Protein AF-Q5AY36-F1 (afdb_monomer_lite)

pLDDT: mean 80.93, std 13.75, range [39.28, 94.5]

Organism: Emericella nidulans (strain FGSC A4 / ATCC 38163 / CBS 112.46 / NRRL 194 / M139) (NCBI:txid227321)

Foldseek 3Di:
DDDPAAADEAAFFDFAAPPPPDPRRPPPGHPGVVSNVVCCVPVVVNHHDYPPPVDPDDDDPVSVVVSVVVVVVVVVVVVVVVVVPPPLAAQDADPVRAGPQVVLVVVCVVVVHDQPDPQCVVVVNSVQASHPVCCVRGPSCVSHDDDDDPPDDDDDDDD

Sequence (159 aa):
MAKNHGYLIPHVGEIYCRAPACTNSFQTQFLNTNNLKKHIRKAHVDKFDLLEKEGGGRPTAKEEDDVIVFYKAVLEAYDARQEDGVGKPEIPCRRDGKINQSAVKKYVREQGYSVPCDACKEADKAKDCCREANLDVCDHFELFEPYEDEEEAESNEVF

Structure (mmCIF, N/CA/C/O backbone):
data_AF-Q5AY36-F1
#
_entry.id   AF-Q5AY36-F1
#
loop_
_atom_site.group_PDB
_atom_site.id
_atom_site.type_symbol
_atom_site.label_atom_id
_atom_site.label_alt_id
_atom_site.label_comp_id
_atom_site.label_asym_id
_atom_site.label_entity_id
_atom_site.label_seq_id
_atom_site.pdbx_PDB_ins_code
_atom_site.Cartn_x
_atom_site.Cartn_y
_atom_site.Cartn_z
_atom_site.occupancy
_atom_site.B_iso_or_equiv
_atom_site.auth_seq_id
_atom_site.auth_comp_id
_atom_site.auth_asym_id
_atom_site.auth_atom_id
_atom_site.pdbx_PDB_model_num
ATOM 1 N N . MET A 1 1 ? 31.169 -24.866 -13.909 1.00 39.28 1 MET A N 1
ATOM 2 C CA . MET A 1 1 ? 29.746 -25.144 -13.617 1.00 39.28 1 MET A CA 1
ATOM 3 C C . MET A 1 1 ? 29.021 -23.812 -13.672 1.00 39.28 1 MET A C 1
ATOM 5 O O . MET A 1 1 ? 29.373 -22.939 -12.888 1.00 39.28 1 MET A O 1
ATOM 9 N N . ALA A 1 2 ? 28.130 -23.606 -14.644 1.00 45.69 2 ALA A N 1
ATOM 10 C CA . ALA A 1 2 ? 27.342 -22.379 -14.719 1.00 45.69 2 ALA A CA 1
ATOM 11 C C . ALA A 1 2 ? 26.397 -22.347 -13.512 1.00 45.69 2 ALA A C 1
ATOM 13 O O . ALA A 1 2 ? 25.630 -23.285 -13.302 1.00 45.69 2 ALA A O 1
ATOM 14 N N . LYS A 1 3 ? 26.522 -21.326 -12.665 1.00 51.12 3 LYS A N 1
ATOM 15 C CA . LYS A 1 3 ? 25.559 -21.085 -11.594 1.00 51.12 3 LYS A CA 1
ATOM 16 C C . LYS A 1 3 ? 24.304 -20.524 -12.265 1.00 51.12 3 LYS A C 1
ATOM 18 O O . LYS A 1 3 ? 24.399 -19.532 -12.978 1.00 51.12 3 LYS A O 1
ATOM 23 N N . ASN A 1 4 ? 23.154 -21.166 -12.078 1.00 52.50 4 ASN A N 1
ATOM 24 C CA . ASN A 1 4 ? 21.867 -20.630 -12.524 1.00 52.50 4 ASN A CA 1
ATOM 25 C C . ASN A 1 4 ? 21.479 -19.467 -11.599 1.00 52.50 4 ASN A C 1
ATOM 27 O O . ASN A 1 4 ? 20.728 -19.658 -10.643 1.00 52.50 4 ASN A O 1
ATOM 31 N N . HIS A 1 5 ? 22.044 -18.286 -11.834 1.00 62.22 5 HIS A N 1
ATOM 32 C CA . HIS A 1 5 ? 21.580 -17.060 -11.197 1.00 62.22 5 HIS A CA 1
ATOM 33 C C . HIS A 1 5 ? 20.213 -16.695 -11.794 1.00 62.22 5 HIS A C 1
ATOM 35 O O . HIS A 1 5 ? 20.011 -16.778 -13.006 1.00 62.22 5 HIS A O 1
ATOM 41 N N . GLY A 1 6 ? 19.245 -16.343 -10.944 1.00 67.94 6 GLY A N 1
ATOM 42 C CA . GLY A 1 6 ? 17.992 -15.754 -11.419 1.00 67.94 6 GLY A CA 1
ATOM 43 C C . GLY A 1 6 ? 18.231 -14.321 -11.900 1.00 67.94 6 GLY A C 1
ATOM 44 O O . GLY A 1 6 ? 19.240 -13.712 -11.554 1.00 67.94 6 GLY A O 1
ATOM 45 N N . TYR A 1 7 ? 17.292 -13.740 -12.645 1.00 75.00 7 TYR A N 1
ATOM 46 C CA . TYR A 1 7 ? 17.358 -12.317 -12.988 1.00 75.00 7 TYR A CA 1
ATOM 47 C C . TYR A 1 7 ? 16.461 -11.505 -12.063 1.00 75.00 7 TYR A C 1
ATOM 49 O O . TYR A 1 7 ? 15.287 -11.826 -11.884 1.00 75.00 7 TYR A O 1
ATOM 57 N N . LEU A 1 8 ? 17.005 -10.425 -11.504 1.00 79.06 8 LEU A N 1
ATOM 58 C CA . LEU A 1 8 ? 16.213 -9.409 -10.818 1.00 79.06 8 LEU A CA 1
ATOM 59 C C . LEU A 1 8 ? 16.379 -8.097 -11.573 1.00 79.06 8 LEU A C 1
ATOM 61 O O . LEU A 1 8 ? 17.467 -7.536 -11.604 1.00 79.06 8 LEU A O 1
ATOM 65 N N . ILE A 1 9 ? 15.314 -7.622 -12.216 1.00 83.19 9 ILE A N 1
ATOM 66 C CA . ILE A 1 9 ? 15.353 -6.432 -13.073 1.00 83.19 9 ILE A CA 1
ATOM 67 C C . ILE A 1 9 ? 14.603 -5.305 -12.360 1.00 83.19 9 ILE A C 1
ATOM 69 O O . ILE A 1 9 ? 13.375 -5.360 -12.289 1.00 83.19 9 ILE A O 1
ATOM 73 N N . PRO A 1 10 ? 15.305 -4.290 -11.824 1.00 84.75 10 PRO A N 1
ATOM 74 C CA . PRO A 1 10 ? 14.651 -3.100 -11.304 1.00 84.75 10 PRO A CA 1
ATOM 75 C C . PRO A 1 10 ? 14.026 -2.298 -12.441 1.00 84.75 10 PRO A C 1
ATOM 77 O O . PRO A 1 10 ? 14.716 -1.959 -13.410 1.00 84.75 10 PRO A O 1
ATOM 80 N N . HIS A 1 11 ? 12.750 -1.963 -12.298 1.00 83.88 11 HIS A N 1
ATOM 81 C CA . HIS A 1 11 ? 12.040 -1.086 -13.223 1.00 83.88 11 HIS A CA 1
ATOM 82 C C . HIS A 1 11 ? 12.397 0.385 -12.973 1.00 83.88 11 HIS A C 1
ATOM 84 O O . HIS A 1 11 ? 12.896 0.766 -11.911 1.00 83.88 11 HIS A O 1
ATOM 90 N N . VAL A 1 12 ? 12.176 1.235 -13.975 1.00 81.12 12 VAL A N 1
ATOM 91 C CA . VAL A 1 12 ? 12.389 2.681 -13.835 1.00 81.12 12 VAL A CA 1
ATOM 92 C C . VAL A 1 12 ? 11.470 3.219 -12.738 1.00 81.12 12 VAL A C 1
ATOM 94 O O . VAL A 1 12 ? 10.290 2.893 -12.707 1.00 81.12 12 VAL A O 1
ATOM 97 N N . GLY A 1 13 ? 12.020 4.030 -11.831 1.00 82.81 13 GLY A N 1
ATOM 98 C CA . GLY A 1 13 ? 11.278 4.575 -10.690 1.00 82.81 13 GLY A CA 1
ATOM 99 C C . GLY A 1 13 ? 11.205 3.632 -9.488 1.00 82.81 13 GLY A C 1
ATOM 100 O O . GLY A 1 13 ? 10.817 4.060 -8.406 1.00 82.81 13 GLY A O 1
ATOM 101 N N . GLU A 1 14 ? 11.644 2.378 -9.624 1.00 86.62 14 GLU A N 1
ATOM 102 C CA . GLU A 1 14 ? 11.645 1.433 -8.515 1.00 86.62 14 GLU A CA 1
ATOM 103 C C . GLU A 1 14 ? 12.719 1.784 -7.479 1.00 86.62 14 GLU A C 1
ATOM 105 O O . GLU A 1 14 ? 13.869 2.091 -7.818 1.00 86.62 14 GLU A O 1
ATOM 110 N N . ILE A 1 15 ? 12.326 1.716 -6.206 1.00 91.25 15 ILE A N 1
ATOM 111 C CA . ILE A 1 15 ? 13.130 2.136 -5.052 1.00 91.25 15 ILE A CA 1
ATOM 112 C C . ILE A 1 15 ? 13.107 1.139 -3.886 1.00 91.25 15 ILE A C 1
ATOM 114 O O . ILE A 1 15 ? 13.653 1.442 -2.831 1.00 91.25 15 ILE A O 1
ATOM 118 N N . TYR A 1 16 ? 12.530 -0.049 -4.068 1.00 90.31 16 TYR A N 1
ATOM 119 C CA . TYR A 1 16 ? 12.520 -1.123 -3.070 1.00 90.31 16 TYR A CA 1
ATOM 120 C C . TYR A 1 16 ? 13.163 -2.382 -3.647 1.00 90.31 16 TYR A C 1
ATOM 122 O O . TYR A 1 16 ? 13.053 -2.661 -4.839 1.00 90.31 16 TYR A O 1
ATOM 130 N N . CYS A 1 17 ? 13.871 -3.143 -2.812 1.00 89.88 17 CYS A N 1
ATOM 131 C CA . CYS A 1 17 ? 14.496 -4.383 -3.261 1.00 89.88 17 CYS A CA 1
ATOM 132 C C . CYS A 1 17 ? 13.493 -5.538 -3.232 1.00 89.88 17 CYS A C 1
ATOM 134 O O . CYS A 1 17 ? 12.957 -5.853 -2.181 1.00 89.88 17 CYS A O 1
ATOM 136 N N . ARG A 1 18 ? 13.287 -6.223 -4.360 1.00 88.06 18 ARG A N 1
ATOM 137 C CA . ARG A 1 18 ? 12.394 -7.396 -4.437 1.00 88.06 18 ARG A CA 1
ATOM 138 C C . ARG A 1 18 ? 13.095 -8.737 -4.226 1.00 88.06 18 ARG A C 1
ATOM 140 O O . ARG A 1 18 ? 12.477 -9.783 -4.398 1.00 88.06 18 ARG A O 1
ATOM 147 N N . ALA A 1 19 ? 14.391 -8.736 -3.916 1.00 86.19 19 ALA A N 1
ATOM 148 C CA . ALA A 1 19 ? 15.121 -9.983 -3.737 1.00 86.19 19 ALA A CA 1
ATOM 149 C C . ALA A 1 19 ? 14.557 -10.751 -2.522 1.00 86.19 19 ALA A C 1
ATOM 151 O O . ALA A 1 19 ? 14.468 -10.175 -1.430 1.00 86.19 19 ALA A O 1
ATOM 152 N N . PRO A 1 20 ? 14.203 -12.042 -2.673 1.00 83.00 20 PRO A N 1
ATOM 153 C CA . PRO A 1 20 ? 13.719 -12.865 -1.575 1.00 83.00 20 PRO A CA 1
ATOM 154 C C . PRO A 1 20 ? 14.695 -12.857 -0.397 1.00 83.00 20 PRO A C 1
ATOM 156 O O . PRO A 1 20 ? 15.904 -13.044 -0.573 1.00 83.00 20 PRO A O 1
ATOM 159 N N . ALA A 1 21 ? 14.152 -12.655 0.804 1.00 83.44 21 ALA A N 1
ATOM 160 C CA . ALA A 1 21 ? 14.901 -12.545 2.057 1.00 83.44 21 ALA A CA 1
ATOM 161 C C . ALA A 1 21 ? 15.919 -11.385 2.114 1.00 83.44 21 ALA A C 1
ATOM 163 O O . ALA A 1 21 ? 16.859 -11.423 2.909 1.00 83.44 21 ALA A O 1
ATOM 164 N N . CYS A 1 22 ? 15.751 -10.335 1.304 1.00 86.81 22 CYS A N 1
ATOM 165 C CA . CYS A 1 22 ? 16.503 -9.102 1.500 1.00 86.81 22 CYS A CA 1
ATOM 166 C C . CYS A 1 22 ? 15.987 -8.356 2.734 1.00 86.81 22 CYS A C 1
ATOM 168 O O . CYS A 1 22 ? 14.812 -8.006 2.799 1.00 86.81 22 CYS A O 1
ATOM 170 N N .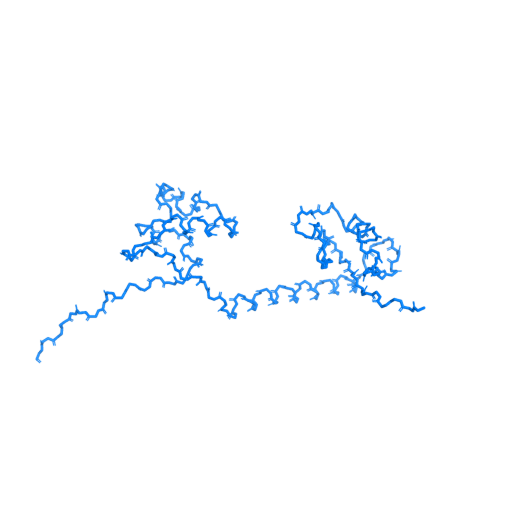 THR A 1 23 ? 16.862 -8.034 3.684 1.00 83.75 23 THR A N 1
ATOM 171 C CA . THR A 1 23 ? 16.502 -7.233 4.870 1.00 83.75 23 THR A CA 1
ATOM 172 C C . THR A 1 23 ? 15.991 -5.841 4.500 1.00 83.75 23 THR A C 1
ATOM 174 O O . THR A 1 23 ? 15.124 -5.290 5.167 1.00 83.75 23 THR A O 1
ATOM 177 N N . ASN A 1 24 ? 16.486 -5.295 3.389 1.00 83.12 24 ASN A N 1
ATOM 178 C CA . ASN A 1 24 ? 16.150 -3.954 2.923 1.00 83.12 24 ASN A CA 1
ATOM 179 C C . ASN A 1 24 ? 14.893 -3.923 2.045 1.00 83.12 24 ASN A C 1
ATOM 181 O O . ASN A 1 24 ? 14.471 -2.839 1.656 1.00 83.12 24 ASN A O 1
ATOM 185 N N . SER A 1 25 ? 14.302 -5.080 1.725 1.00 78.88 25 SER A N 1
ATOM 186 C CA . SER A 1 25 ? 13.137 -5.168 0.830 1.00 78.88 25 SER A CA 1
ATOM 187 C C . SER A 1 25 ? 11.933 -4.372 1.328 1.00 78.88 25 SER A C 1
ATOM 189 O O . SER A 1 25 ? 11.294 -3.683 0.539 1.00 78.88 25 SER A O 1
ATOM 191 N N . PHE A 1 26 ? 11.686 -4.399 2.639 1.00 69.38 26 PHE A N 1
ATOM 192 C CA . PHE A 1 26 ? 10.547 -3.728 3.275 1.00 69.38 26 PHE A CA 1
ATOM 193 C C . PHE A 1 26 ? 10.950 -2.566 4.191 1.00 69.38 26 PHE A C 1
ATOM 195 O O . PHE A 1 26 ? 10.110 -1.756 4.564 1.00 69.38 26 PHE A O 1
ATOM 202 N N . GLN A 1 27 ? 12.227 -2.480 4.576 1.00 73.50 27 GLN A N 1
ATOM 203 C CA . GLN A 1 27 ? 12.691 -1.532 5.599 1.00 73.50 27 GLN A CA 1
ATOM 204 C C . GLN A 1 27 ? 13.403 -0.308 5.027 1.00 73.50 27 GLN A C 1
ATOM 206 O O . GLN A 1 27 ? 13.592 0.680 5.732 1.00 73.50 27 GLN A O 1
ATOM 211 N N . THR A 1 28 ? 13.862 -0.365 3.776 1.00 83.12 28 THR A N 1
ATOM 212 C CA . THR A 1 28 ? 14.691 0.698 3.208 1.00 83.12 28 THR A CA 1
ATOM 213 C C . THR A 1 28 ? 14.185 1.098 1.838 1.00 83.12 28 THR A C 1
ATOM 215 O O . THR A 1 28 ? 14.305 0.360 0.864 1.00 83.12 28 THR A O 1
ATOM 218 N N . GLN A 1 29 ? 13.681 2.323 1.769 1.00 90.56 29 GLN A N 1
ATOM 219 C CA . GLN A 1 29 ? 13.435 3.015 0.517 1.00 90.56 29 GLN A CA 1
ATOM 220 C C . GLN A 1 29 ? 14.762 3.586 0.002 1.00 90.56 29 GLN A C 1
ATOM 222 O O . GLN A 1 29 ? 15.414 4.394 0.666 1.00 90.56 29 GLN A O 1
ATOM 227 N N . PHE A 1 30 ? 15.196 3.160 -1.180 1.00 89.94 30 PHE A N 1
ATOM 228 C CA . PHE A 1 30 ? 16.370 3.730 -1.834 1.00 89.94 30 PHE A CA 1
ATOM 229 C C . PHE A 1 30 ? 16.022 5.086 -2.456 1.00 89.94 30 PHE A C 1
ATOM 231 O O . PHE A 1 30 ? 14.930 5.291 -2.964 1.00 89.94 30 PHE A O 1
ATOM 238 N N . LEU A 1 31 ? 16.973 6.022 -2.483 1.00 89.06 31 LEU A N 1
ATOM 239 C CA . LEU A 1 31 ? 16.723 7.357 -3.054 1.00 89.06 31 LEU A CA 1
ATOM 240 C C . LEU A 1 31 ? 16.365 7.332 -4.549 1.00 89.06 31 LEU A C 1
ATOM 242 O O . LEU A 1 31 ? 15.708 8.239 -5.043 1.00 89.06 31 LEU A O 1
ATOM 246 N N . ASN A 1 32 ? 16.867 6.344 -5.289 1.00 88.12 32 ASN A N 1
ATOM 247 C CA . ASN A 1 32 ? 16.604 6.177 -6.714 1.00 88.12 32 ASN A CA 1
ATOM 248 C C . ASN A 1 32 ? 16.949 4.751 -7.169 1.00 88.12 32 ASN A C 1
ATOM 250 O O . ASN A 1 32 ? 17.666 4.010 -6.486 1.00 88.12 32 ASN A O 1
ATOM 254 N N . THR A 1 33 ? 16.507 4.405 -8.377 1.00 87.81 33 THR A N 1
ATOM 255 C CA . THR A 1 33 ? 16.736 3.093 -8.998 1.00 87.81 33 THR A CA 1
ATOM 256 C C . THR A 1 33 ? 18.223 2.758 -9.164 1.00 87.81 33 THR A C 1
ATOM 258 O O . THR A 1 33 ? 18.604 1.593 -9.092 1.00 87.81 33 THR A O 1
ATOM 261 N N . ASN A 1 34 ? 19.110 3.747 -9.326 1.00 86.88 34 ASN A N 1
ATOM 262 C CA . ASN A 1 34 ? 20.553 3.491 -9.422 1.00 86.88 34 ASN A CA 1
ATOM 263 C C . ASN A 1 34 ? 21.142 3.021 -8.085 1.00 86.88 34 ASN A C 1
ATOM 265 O O . ASN A 1 34 ? 21.979 2.116 -8.064 1.00 86.88 34 ASN A O 1
ATOM 269 N N . ASN A 1 35 ? 20.691 3.591 -6.968 1.00 90.12 35 ASN A N 1
ATOM 270 C CA . ASN A 1 35 ? 21.076 3.139 -5.633 1.00 90.12 35 ASN A CA 1
ATOM 271 C C . ASN A 1 35 ? 20.529 1.737 -5.344 1.00 90.12 35 ASN A C 1
ATOM 273 O O . ASN A 1 35 ? 21.260 0.907 -4.803 1.00 90.12 35 ASN A O 1
ATOM 277 N N . LEU A 1 36 ? 19.304 1.442 -5.786 1.00 89.62 36 LEU A N 1
ATOM 278 C CA . LEU A 1 36 ? 18.738 0.095 -5.724 1.00 89.62 36 LEU A CA 1
ATOM 279 C C . LEU A 1 36 ? 19.569 -0.913 -6.544 1.00 89.62 36 LEU A C 1
ATOM 281 O O . LEU A 1 36 ? 19.972 -1.950 -6.019 1.00 89.62 36 LEU A O 1
ATOM 285 N N . LYS A 1 37 ? 19.921 -0.592 -7.798 1.00 87.38 37 LYS A N 1
ATOM 286 C CA . LYS A 1 37 ? 20.798 -1.430 -8.642 1.00 87.38 37 LYS A CA 1
ATOM 287 C C . LYS A 1 37 ? 22.150 -1.692 -7.972 1.00 87.38 37 LYS A C 1
ATOM 289 O O . LYS A 1 37 ? 22.619 -2.829 -7.958 1.00 87.38 37 LYS A O 1
ATOM 294 N N . LYS A 1 38 ? 22.768 -0.663 -7.378 1.00 89.12 38 LYS A N 1
ATOM 295 C CA . LYS A 1 38 ? 24.016 -0.809 -6.605 1.00 89.12 38 LYS A CA 1
ATOM 296 C C . LYS A 1 38 ? 23.843 -1.751 -5.416 1.00 89.12 38 LYS A C 1
ATOM 298 O O . LYS A 1 38 ? 24.716 -2.580 -5.175 1.00 89.12 38 LYS A O 1
ATOM 303 N N . HIS A 1 39 ? 22.734 -1.635 -4.687 1.00 90.44 39 HIS A N 1
ATOM 304 C CA . HIS A 1 39 ? 22.428 -2.537 -3.584 1.00 90.44 39 HIS A CA 1
ATOM 305 C C . HIS A 1 39 ? 22.315 -3.987 -4.062 1.00 90.44 39 HIS A C 1
ATOM 307 O O . HIS A 1 39 ? 22.980 -4.843 -3.490 1.00 90.44 39 HIS A O 1
ATOM 313 N N . ILE A 1 40 ? 21.567 -4.257 -5.134 1.00 88.44 40 ILE A N 1
ATOM 314 C CA . ILE A 1 40 ? 21.380 -5.620 -5.656 1.00 88.44 40 ILE A CA 1
ATOM 315 C C . ILE A 1 40 ? 22.718 -6.234 -6.080 1.00 88.44 40 ILE A C 1
ATOM 317 O O . ILE A 1 40 ? 23.050 -7.328 -5.633 1.00 88.44 40 ILE A O 1
ATOM 321 N N . ARG A 1 41 ? 23.546 -5.492 -6.829 1.00 86.62 41 ARG A N 1
ATOM 322 C CA . ARG A 1 41 ? 24.892 -5.950 -7.225 1.00 86.62 41 ARG A CA 1
ATOM 323 C C . ARG A 1 41 ? 25.807 -6.262 -6.041 1.00 86.62 41 ARG A C 1
ATOM 325 O O . ARG A 1 41 ? 26.742 -7.032 -6.192 1.00 86.62 41 ARG A O 1
ATOM 332 N N . LYS A 1 42 ? 25.584 -5.635 -4.884 1.00 88.00 42 LYS A N 1
ATOM 333 C CA . LYS A 1 42 ? 26.420 -5.823 -3.693 1.00 88.00 42 LYS A CA 1
ATOM 334 C C . LYS A 1 42 ? 25.885 -6.912 -2.766 1.00 88.00 42 LYS A C 1
ATOM 336 O O . LYS A 1 42 ? 26.658 -7.705 -2.249 1.00 88.00 42 LYS A O 1
ATOM 341 N N . ALA A 1 43 ? 24.582 -6.902 -2.506 1.00 87.62 43 ALA A N 1
ATOM 342 C CA . ALA A 1 43 ? 23.942 -7.730 -1.487 1.00 87.62 43 ALA A CA 1
ATOM 343 C C . ALA A 1 43 ? 23.373 -9.040 -2.045 1.00 87.62 43 ALA A C 1
ATOM 345 O O . ALA A 1 43 ? 23.056 -9.948 -1.278 1.00 87.62 43 ALA A O 1
ATOM 346 N N . HIS A 1 44 ? 23.204 -9.134 -3.365 1.00 86.69 44 HIS A N 1
ATOM 347 C CA . HIS A 1 44 ? 22.504 -10.241 -4.014 1.00 86.69 44 HIS A CA 1
ATOM 348 C C . HIS A 1 44 ? 23.282 -10.872 -5.174 1.00 86.69 44 HIS A C 1
ATOM 350 O O . HIS A 1 44 ? 22.705 -11.652 -5.927 1.00 86.69 44 HIS A O 1
ATOM 356 N N . VAL A 1 45 ? 24.586 -10.599 -5.270 1.00 82.81 45 VAL A N 1
ATOM 357 C CA . VAL A 1 45 ? 25.484 -11.107 -6.324 1.00 82.81 45 VAL A CA 1
ATOM 358 C C . VAL A 1 45 ? 25.477 -12.634 -6.448 1.00 82.81 45 VAL A C 1
ATOM 360 O O . VAL A 1 45 ? 25.588 -13.178 -7.539 1.00 82.81 45 VAL A O 1
ATOM 363 N N . ASP A 1 46 ? 25.267 -13.350 -5.344 1.00 80.62 46 ASP A N 1
ATOM 364 C CA . ASP A 1 46 ? 25.302 -14.816 -5.334 1.00 80.62 46 ASP A CA 1
ATOM 365 C C . ASP A 1 46 ? 24.011 -15.462 -5.859 1.00 80.62 46 ASP A C 1
ATOM 367 O O . ASP A 1 46 ? 23.980 -16.669 -6.091 1.00 80.62 46 ASP A O 1
ATOM 371 N N . LYS A 1 47 ? 22.934 -14.676 -5.994 1.00 76.69 47 LYS A N 1
ATOM 372 C CA . LYS A 1 47 ? 21.573 -15.168 -6.263 1.00 76.69 47 LYS A CA 1
ATOM 373 C C . LYS A 1 47 ? 20.958 -14.571 -7.520 1.00 76.69 47 LYS A C 1
ATOM 375 O O . LYS A 1 47 ? 20.197 -15.259 -8.199 1.00 76.69 47 LYS A O 1
ATOM 380 N N . PHE A 1 48 ? 21.270 -13.309 -7.803 1.00 78.25 48 PHE A N 1
ATOM 381 C CA . PHE A 1 48 ? 20.651 -12.560 -8.880 1.00 78.25 48 PHE A CA 1
ATOM 382 C C . PHE A 1 48 ? 21.679 -11.820 -9.716 1.00 78.25 48 PHE A C 1
ATOM 384 O O . PHE A 1 48 ?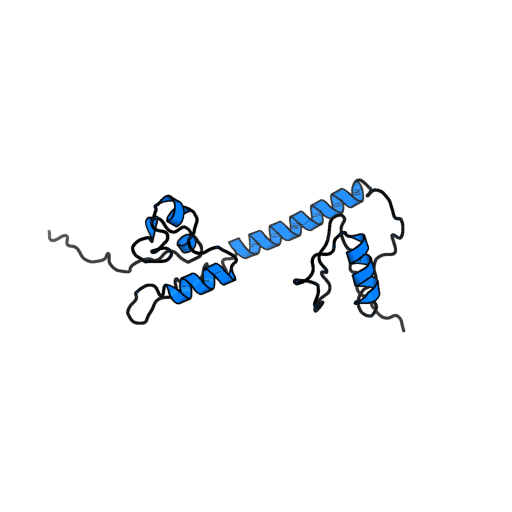 22.467 -11.036 -9.186 1.00 78.25 48 PHE A O 1
ATOM 391 N N . ASP A 1 49 ? 21.568 -11.998 -11.025 1.00 74.25 49 ASP A N 1
ATOM 392 C CA . ASP A 1 49 ? 22.224 -11.137 -11.992 1.00 74.25 49 ASP A CA 1
ATOM 393 C C . ASP A 1 49 ? 21.267 -10.005 -12.382 1.00 74.25 49 ASP A C 1
ATOM 395 O O . ASP A 1 49 ? 20.060 -10.199 -12.579 1.00 74.25 49 ASP A O 1
ATOM 399 N N . LEU A 1 50 ? 21.803 -8.790 -12.496 1.00 69.75 50 LEU A N 1
ATOM 400 C CA . LEU A 1 50 ? 21.108 -7.733 -13.222 1.00 69.75 50 LEU A CA 1
ATOM 401 C C . LEU A 1 50 ? 21.340 -7.984 -14.714 1.00 69.75 50 LEU A C 1
ATOM 403 O O . LEU A 1 50 ? 22.482 -8.197 -15.113 1.00 69.75 50 LEU A O 1
ATOM 407 N N . LEU A 1 51 ? 20.299 -7.903 -15.547 1.00 66.12 51 LEU A N 1
ATOM 408 C CA . LEU A 1 51 ? 20.506 -7.877 -16.998 1.00 66.12 51 LEU A CA 1
ATOM 409 C C . LEU A 1 51 ? 21.443 -6.712 -17.355 1.00 66.12 51 LEU A C 1
ATOM 411 O O . LEU A 1 51 ? 21.201 -5.574 -16.940 1.00 66.12 51 LEU A O 1
ATOM 415 N N . GLU A 1 52 ? 22.493 -7.005 -18.125 1.00 57.94 52 GLU A N 1
ATOM 416 C CA . GLU A 1 52 ? 23.578 -6.102 -18.553 1.00 57.94 52 GLU A CA 1
ATOM 417 C C . GLU A 1 52 ? 23.124 -4.983 -19.512 1.00 57.94 52 GLU A C 1
ATOM 419 O O . GLU A 1 52 ? 23.837 -4.583 -20.429 1.00 57.94 52 GLU A O 1
ATOM 424 N N . LYS A 1 53 ? 21.935 -4.406 -19.329 1.00 57.28 53 LYS A N 1
ATOM 425 C CA . LYS A 1 53 ? 21.639 -3.110 -19.942 1.00 57.28 53 LYS A CA 1
ATOM 426 C C . LYS A 1 53 ? 22.376 -2.035 -19.141 1.00 57.28 53 LYS A C 1
ATOM 428 O O . LYS A 1 53 ? 21.816 -1.365 -18.276 1.00 57.28 53 LYS A O 1
ATOM 433 N N . GLU A 1 54 ? 23.678 -1.931 -19.401 1.00 51.75 54 GLU A N 1
ATOM 434 C CA . GLU A 1 54 ? 24.629 -1.043 -18.720 1.00 51.75 54 GLU A CA 1
ATOM 435 C C . GLU A 1 54 ? 24.548 0.426 -19.169 1.00 51.75 54 GLU A C 1
ATOM 437 O O . GLU A 1 54 ? 25.242 1.286 -18.626 1.00 51.75 54 GLU A O 1
ATOM 442 N N . GLY A 1 55 ? 23.669 0.762 -20.113 1.00 56.75 55 GLY A N 1
ATOM 443 C CA . GLY A 1 55 ? 23.486 2.139 -20.554 1.00 56.75 55 GLY A CA 1
ATOM 444 C C . GLY A 1 55 ? 22.731 2.972 -19.521 1.00 56.75 55 GLY A C 1
ATOM 445 O O . GLY A 1 55 ? 21.509 2.889 -19.425 1.00 56.75 55 GLY A O 1
ATOM 446 N N . GLY A 1 56 ? 23.437 3.823 -18.775 1.00 59.41 56 GLY A N 1
ATOM 447 C CA . GLY A 1 56 ? 22.807 5.009 -18.199 1.00 59.41 56 GLY A CA 1
ATOM 448 C C . GLY A 1 56 ? 22.220 5.847 -19.338 1.00 59.41 56 GLY A C 1
ATOM 449 O O . GLY A 1 56 ? 22.943 6.242 -20.246 1.00 59.41 56 GLY A O 1
ATOM 450 N N . GLY A 1 57 ? 20.910 6.079 -19.322 1.00 71.19 57 GLY A N 1
ATOM 451 C CA . GLY A 1 57 ? 20.210 6.761 -20.405 1.00 71.19 57 GLY A CA 1
ATOM 452 C C . GLY A 1 57 ? 18.732 6.949 -20.091 1.00 71.19 57 GLY A C 1
ATOM 453 O O . GLY A 1 57 ? 18.213 6.387 -19.124 1.00 71.19 57 GLY A O 1
ATOM 454 N N . ARG A 1 58 ? 18.062 7.775 -20.899 1.00 77.81 58 ARG A N 1
ATOM 455 C CA . ARG A 1 58 ? 16.605 7.909 -20.849 1.00 77.81 58 ARG A CA 1
ATOM 456 C C . ARG A 1 58 ? 15.976 6.556 -21.223 1.00 77.81 58 ARG A C 1
ATOM 458 O O . ARG A 1 58 ? 16.414 5.984 -22.223 1.00 77.81 58 ARG A O 1
ATOM 465 N N . PRO A 1 59 ? 14.977 6.065 -20.471 1.00 82.38 59 PRO A N 1
ATOM 466 C CA . PRO A 1 59 ? 14.218 4.883 -20.859 1.00 82.38 59 PRO A CA 1
ATOM 467 C C . PRO A 1 59 ? 13.650 5.036 -22.266 1.00 82.38 59 PRO A C 1
ATOM 469 O O . PRO A 1 59 ? 13.228 6.122 -22.673 1.00 82.38 59 PRO A O 1
ATOM 472 N N . THR A 1 60 ? 13.665 3.951 -23.026 1.00 85.56 60 THR A N 1
ATOM 473 C CA . THR A 1 60 ? 12.951 3.908 -24.302 1.00 85.56 60 THR A CA 1
ATOM 474 C C . THR A 1 60 ? 11.446 3.790 -24.055 1.00 85.56 60 THR A C 1
ATOM 476 O O . THR A 1 60 ? 11.035 3.248 -23.034 1.00 85.56 60 THR A O 1
ATOM 479 N N . ALA A 1 61 ? 10.614 4.230 -25.006 1.00 87.69 61 ALA A N 1
ATOM 480 C CA . ALA A 1 61 ? 9.155 4.096 -24.893 1.00 87.69 61 ALA A CA 1
ATOM 481 C C . ALA A 1 61 ? 8.725 2.639 -24.635 1.00 87.69 61 ALA A C 1
ATOM 483 O O . ALA A 1 61 ? 7.880 2.375 -23.792 1.00 87.69 61 ALA A O 1
ATOM 484 N N . LYS A 1 62 ? 9.400 1.679 -25.280 1.00 86.75 62 LYS A N 1
ATOM 485 C CA . LYS A 1 62 ? 9.168 0.251 -25.047 1.00 86.75 62 LYS A CA 1
ATOM 486 C C . LYS A 1 62 ? 9.450 -0.165 -23.599 1.00 86.75 62 LYS A C 1
ATOM 488 O O . LYS A 1 62 ? 8.706 -0.949 -23.031 1.00 86.75 62 LYS A O 1
ATOM 493 N N . GLU A 1 63 ? 10.528 0.344 -23.006 1.00 83.12 63 GLU A N 1
ATOM 494 C CA . GLU A 1 63 ? 10.845 0.052 -21.605 1.00 83.12 63 GLU A CA 1
ATOM 495 C C . GLU A 1 63 ? 9.829 0.688 -20.654 1.00 83.12 63 GLU A C 1
ATOM 497 O O . GLU A 1 63 ? 9.524 0.092 -19.629 1.00 83.12 63 GLU A O 1
ATOM 502 N N . GLU A 1 64 ? 9.283 1.859 -20.983 1.00 86.31 64 GLU A N 1
ATOM 503 C CA . GLU A 1 64 ? 8.187 2.469 -20.221 1.00 86.31 64 GLU A CA 1
ATOM 504 C C . GLU A 1 64 ? 6.904 1.627 -20.316 1.00 86.31 64 GLU A C 1
ATOM 506 O O . GLU A 1 64 ? 6.291 1.346 -19.286 1.00 86.31 64 GLU A O 1
ATOM 511 N N . ASP A 1 65 ? 6.546 1.140 -21.507 1.00 89.25 65 ASP A N 1
ATOM 512 C CA . ASP A 1 65 ? 5.392 0.253 -21.707 1.00 89.25 65 ASP A CA 1
ATOM 513 C C . ASP A 1 65 ? 5.533 -1.055 -20.913 1.00 89.25 65 ASP A C 1
ATOM 515 O O . ASP A 1 65 ? 4.609 -1.454 -20.201 1.00 89.25 65 ASP A O 1
ATOM 519 N N . ASP A 1 66 ? 6.709 -1.690 -20.962 1.00 84.62 66 ASP A N 1
ATOM 520 C CA . ASP A 1 66 ? 6.996 -2.914 -20.204 1.00 84.62 66 ASP A CA 1
ATOM 521 C C . ASP A 1 66 ? 6.851 -2.679 -18.683 1.00 84.62 66 ASP A C 1
ATOM 523 O O . ASP A 1 66 ? 6.341 -3.533 -17.952 1.00 84.62 66 ASP A O 1
ATOM 527 N N . VAL A 1 67 ? 7.264 -1.503 -18.191 1.00 86.69 67 VAL A N 1
ATOM 528 C CA . VAL A 1 67 ? 7.110 -1.097 -16.782 1.00 86.69 67 VAL A CA 1
ATOM 529 C C . VAL A 1 67 ? 5.636 -0.902 -16.421 1.00 86.69 67 VAL A C 1
ATOM 531 O O . VAL A 1 67 ? 5.203 -1.351 -15.358 1.00 86.69 67 VAL A O 1
ATOM 534 N N . ILE A 1 68 ? 4.851 -0.269 -17.296 1.00 88.69 68 ILE A N 1
ATOM 535 C CA . ILE A 1 68 ? 3.410 -0.074 -17.093 1.00 88.69 68 ILE A CA 1
ATOM 536 C C . ILE A 1 68 ? 2.697 -1.426 -17.015 1.00 88.69 68 ILE A C 1
ATOM 538 O O . ILE A 1 68 ? 1.896 -1.636 -16.106 1.00 88.69 68 ILE A O 1
ATOM 542 N N . VAL A 1 69 ? 2.996 -2.347 -17.936 1.00 91.75 69 VAL A N 1
ATOM 543 C CA . VAL A 1 69 ? 2.420 -3.701 -17.940 1.00 91.75 69 VAL A CA 1
ATOM 544 C C . VAL A 1 69 ? 2.751 -4.429 -16.639 1.00 91.75 69 VAL A C 1
ATOM 546 O O . VAL A 1 69 ? 1.860 -5.007 -16.019 1.00 91.75 69 VAL A O 1
ATOM 549 N N . PHE A 1 70 ? 4.004 -4.349 -16.185 1.00 87.44 70 PHE A N 1
ATOM 550 C CA . PHE A 1 70 ? 4.416 -4.948 -14.919 1.00 87.44 70 PHE A CA 1
ATOM 551 C C . PHE A 1 70 ? 3.620 -4.396 -13.728 1.00 87.44 70 PHE A C 1
ATOM 553 O O . PHE A 1 70 ? 3.055 -5.172 -12.957 1.00 87.44 70 PHE A O 1
ATOM 560 N N . TYR A 1 71 ? 3.546 -3.071 -13.567 1.00 88.31 71 TYR A N 1
ATOM 561 C CA . TYR A 1 71 ? 2.855 -2.479 -12.418 1.00 88.31 71 TYR A CA 1
ATOM 562 C C . TYR A 1 71 ? 1.344 -2.708 -12.452 1.00 88.31 71 TYR A C 1
ATOM 564 O O . TYR A 1 71 ? 0.758 -2.935 -11.397 1.00 88.31 71 TYR A O 1
ATOM 572 N N . LYS A 1 72 ? 0.722 -2.722 -13.637 1.00 91.38 72 LYS A N 1
ATOM 573 C CA . LYS A 1 72 ? -0.689 -3.103 -13.782 1.00 91.38 72 LYS A CA 1
ATOM 574 C C . LYS A 1 72 ? -0.938 -4.523 -13.289 1.00 91.38 72 LYS A C 1
ATOM 576 O O . LYS A 1 72 ? -1.805 -4.706 -12.449 1.00 91.38 72 LYS A O 1
ATOM 581 N N . ALA A 1 73 ? -0.119 -5.489 -13.703 1.00 89.50 73 ALA A N 1
ATOM 582 C CA . ALA A 1 73 ? -0.255 -6.870 -13.243 1.00 89.50 73 ALA A CA 1
ATOM 583 C C . ALA A 1 73 ? -0.066 -7.011 -11.718 1.00 89.50 73 ALA A C 1
ATOM 585 O O . ALA A 1 73 ? -0.730 -7.824 -11.081 1.00 89.50 73 ALA A O 1
ATOM 586 N N . VAL A 1 74 ? 0.826 -6.216 -11.109 1.00 86.62 74 VAL A N 1
ATOM 587 C CA . VAL A 1 74 ? 0.999 -6.189 -9.644 1.00 86.62 74 VAL A CA 1
ATOM 588 C C . VAL A 1 74 ? -0.244 -5.647 -8.936 1.00 86.62 74 VAL A C 1
ATOM 590 O O . VAL A 1 74 ? -0.620 -6.199 -7.901 1.00 86.62 74 VAL A O 1
ATOM 593 N N . LEU A 1 75 ? -0.859 -4.588 -9.472 1.00 87.31 75 LEU A N 1
ATOM 594 C CA . LEU A 1 75 ? -2.092 -4.008 -8.933 1.00 87.31 75 LEU A CA 1
ATOM 595 C C . LEU A 1 75 ? -3.272 -4.964 -9.106 1.00 87.31 75 LEU A C 1
ATOM 597 O O . LEU A 1 75 ? -3.922 -5.283 -8.125 1.00 87.31 75 LEU A O 1
ATOM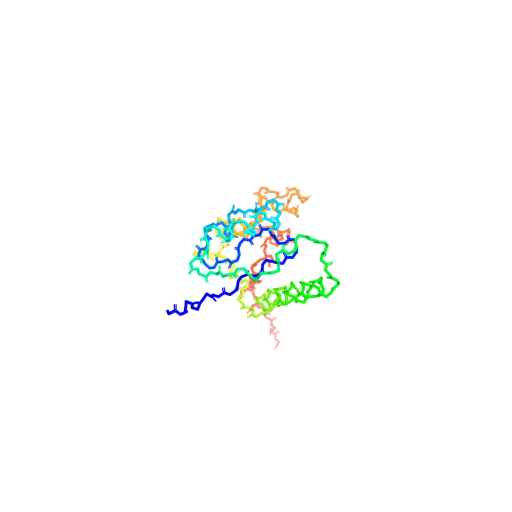 601 N N . GLU A 1 76 ? -3.461 -5.527 -10.298 1.00 89.88 76 GLU A N 1
ATOM 602 C CA . GLU A 1 76 ? -4.506 -6.522 -10.568 1.00 89.88 76 GLU A CA 1
ATOM 603 C C . GLU A 1 76 ? -4.374 -7.741 -9.644 1.00 89.88 76 GLU A C 1
ATOM 605 O O . GLU A 1 76 ? -5.357 -8.200 -9.076 1.00 89.88 76 GLU A O 1
ATOM 610 N N . ALA A 1 77 ? -3.155 -8.242 -9.413 1.00 81.25 77 ALA A N 1
ATOM 611 C CA . ALA A 1 77 ? -2.926 -9.329 -8.461 1.00 81.25 77 ALA A CA 1
ATOM 612 C C . ALA A 1 77 ? -3.146 -8.911 -6.996 1.00 81.25 77 ALA A C 1
ATOM 614 O O . ALA A 1 77 ? -3.394 -9.761 -6.143 1.00 81.25 77 ALA A O 1
ATOM 615 N N . TYR A 1 78 ? -2.991 -7.628 -6.664 1.00 81.69 78 TYR A N 1
ATOM 616 C CA . TYR A 1 78 ? -3.331 -7.110 -5.343 1.00 81.69 78 TYR A CA 1
ATOM 617 C C . TYR A 1 78 ? -4.844 -7.019 -5.166 1.00 81.69 78 TYR A C 1
ATOM 619 O O . TYR A 1 78 ? -5.342 -7.524 -4.164 1.00 81.69 78 TYR A O 1
ATOM 627 N N . ASP A 1 79 ? -5.547 -6.459 -6.145 1.00 82.44 79 ASP A N 1
ATOM 628 C CA . ASP A 1 79 ? -6.999 -6.307 -6.143 1.00 82.44 79 ASP A CA 1
ATOM 629 C C . ASP A 1 79 ? -7.686 -7.677 -6.150 1.00 82.44 79 ASP A C 1
ATOM 631 O O . ASP A 1 79 ? -8.550 -7.925 -5.319 1.00 82.44 79 ASP A O 1
ATOM 635 N N . ALA A 1 80 ? -7.206 -8.629 -6.958 1.00 80.88 80 ALA A N 1
ATOM 636 C CA . ALA A 1 80 ? -7.701 -10.006 -6.944 1.00 80.88 80 ALA A CA 1
ATOM 637 C C . ALA A 1 80 ? -7.562 -10.662 -5.559 1.00 80.88 80 ALA A C 1
ATOM 639 O O . ALA A 1 80 ? -8.487 -11.312 -5.095 1.00 80.88 80 ALA A O 1
ATOM 640 N N . ARG A 1 81 ? -6.457 -10.427 -4.829 1.00 72.12 81 ARG A N 1
ATOM 641 C CA . ARG A 1 81 ? -6.316 -10.918 -3.441 1.00 72.12 81 ARG A CA 1
ATOM 642 C C . ARG A 1 81 ? -7.298 -10.268 -2.464 1.00 72.12 81 ARG A C 1
ATOM 644 O O . ARG A 1 81 ? -7.560 -10.858 -1.420 1.00 72.12 81 ARG A O 1
ATOM 651 N N . GLN A 1 82 ? -7.764 -9.054 -2.751 1.00 69.94 82 GLN A N 1
ATOM 652 C CA . GLN A 1 82 ? -8.801 -8.388 -1.961 1.00 69.94 82 GLN A CA 1
ATOM 653 C C . GLN A 1 82 ? -10.191 -8.937 -2.319 1.00 69.94 82 GLN A C 1
ATOM 655 O O . GLN A 1 82 ? -11.001 -9.155 -1.423 1.00 69.94 82 GLN A O 1
ATOM 660 N N . GLU A 1 83 ? -10.453 -9.204 -3.604 1.00 67.81 83 GLU A N 1
ATOM 661 C CA . GLU A 1 83 ? -11.719 -9.764 -4.102 1.00 67.81 83 GLU A CA 1
ATOM 662 C C . GLU A 1 83 ? -11.907 -11.248 -3.746 1.00 67.81 83 GLU A C 1
ATOM 664 O O . GLU A 1 83 ? -13.023 -11.662 -3.440 1.00 67.81 83 GLU A O 1
ATOM 669 N N . ASP A 1 84 ? -10.825 -12.033 -3.701 1.00 59.03 84 ASP A N 1
ATOM 670 C CA . ASP A 1 84 ? -10.826 -13.463 -3.356 1.00 59.03 84 ASP A CA 1
ATOM 671 C C . ASP A 1 84 ? -11.199 -13.746 -1.886 1.00 59.03 84 ASP A C 1
ATOM 673 O O . ASP A 1 84 ? -11.211 -14.904 -1.464 1.00 59.03 84 ASP A O 1
ATOM 677 N N . GLY A 1 85 ? -11.516 -12.718 -1.090 1.00 53.09 85 GLY A N 1
ATOM 678 C CA . GLY A 1 85 ? -12.153 -12.914 0.205 1.00 53.09 85 GLY A CA 1
ATOM 679 C C . GLY A 1 85 ? -11.314 -13.758 1.161 1.00 53.09 85 GLY A C 1
ATOM 680 O O . GLY A 1 85 ? -11.829 -14.673 1.806 1.00 53.09 85 GLY A O 1
ATOM 681 N N . VAL A 1 86 ? -10.037 -13.403 1.355 1.00 55.66 86 VAL A N 1
ATOM 682 C CA . VAL A 1 86 ? -9.485 -13.536 2.713 1.00 55.66 86 VAL A CA 1
ATOM 683 C C . VAL A 1 86 ? -10.291 -12.543 3.546 1.00 55.66 86 VAL A C 1
ATOM 685 O O . VAL A 1 86 ? -9.917 -11.376 3.642 1.00 55.66 86 VAL A O 1
ATOM 688 N N . GLY A 1 87 ? -11.474 -13.001 3.973 1.00 62.41 87 GLY A N 1
ATOM 689 C CA . GLY A 1 87 ? -12.578 -12.194 4.469 1.00 62.41 87 GLY A CA 1
ATOM 690 C C . GLY A 1 87 ? -12.070 -11.175 5.461 1.00 62.41 87 GLY A C 1
ATOM 691 O O . GLY A 1 87 ? -11.169 -11.466 6.260 1.00 62.41 87 GLY A O 1
ATOM 692 N N . LYS A 1 88 ? -12.608 -9.957 5.368 1.00 77.69 88 LYS A N 1
ATOM 693 C CA . LYS A 1 88 ? -12.419 -8.971 6.426 1.00 77.69 88 LYS A CA 1
ATOM 694 C C . LYS A 1 88 ? -12.613 -9.716 7.750 1.00 77.69 88 LYS A C 1
ATOM 696 O O . LYS A 1 88 ? -13.600 -10.428 7.878 1.00 77.69 88 LYS A O 1
ATOM 701 N N . PRO A 1 89 ? -11.662 -9.665 8.689 1.00 83.75 89 PRO A N 1
ATOM 702 C CA . PRO A 1 89 ? -11.759 -10.515 9.862 1.00 83.75 89 PRO A CA 1
ATOM 703 C C . PRO A 1 89 ? -13.069 -10.240 10.600 1.00 83.75 89 PRO A C 1
ATOM 705 O O . PRO A 1 89 ? -13.540 -9.099 10.625 1.00 83.75 89 PRO A O 1
ATOM 708 N N . GLU A 1 90 ? -13.623 -11.269 11.238 1.00 86.81 90 GLU A N 1
ATOM 709 C CA . GLU A 1 90 ? -14.704 -11.085 12.203 1.00 86.81 90 GLU A CA 1
ATOM 710 C C . GLU A 1 90 ? -14.290 -10.026 13.231 1.00 86.81 90 GLU A C 1
ATOM 712 O O . GLU A 1 90 ? -13.127 -9.970 13.667 1.00 86.81 90 GLU A O 1
ATOM 717 N N . ILE A 1 91 ? -15.235 -9.173 13.630 1.00 88.69 91 ILE A N 1
ATOM 718 C CA . ILE A 1 91 ? -14.968 -8.174 14.661 1.00 88.69 91 ILE A CA 1
ATOM 719 C C . ILE A 1 91 ? -14.554 -8.909 15.940 1.00 88.69 91 ILE A C 1
ATOM 721 O O . ILE A 1 91 ? -15.317 -9.720 16.462 1.00 88.69 91 ILE A O 1
ATOM 725 N N . PRO A 1 92 ? -13.365 -8.624 16.503 1.00 90.00 92 PRO A N 1
ATOM 726 C CA . PRO A 1 92 ? -12.942 -9.268 17.731 1.00 90.00 92 PRO A CA 1
ATOM 727 C C . PRO A 1 92 ? -13.911 -8.948 18.871 1.00 90.00 92 PRO A C 1
ATOM 729 O O . PRO A 1 92 ? -13.920 -7.827 19.386 1.00 90.00 92 PRO A O 1
ATOM 732 N N . CYS A 1 93 ? -14.674 -9.941 19.313 1.00 90.31 93 CYS A N 1
ATOM 733 C CA . CYS A 1 93 ? -15.576 -9.829 20.454 1.00 90.31 93 CYS A CA 1
ATOM 734 C C . CYS A 1 93 ? -14.960 -10.421 21.729 1.00 90.31 93 CYS A C 1
ATOM 736 O O . CYS A 1 93 ? -14.000 -11.198 21.724 1.00 90.31 93 CYS A O 1
ATOM 738 N N . ARG A 1 94 ? -15.467 -9.977 22.874 1.00 89.38 94 ARG A N 1
ATOM 739 C CA . ARG A 1 94 ? -15.174 -10.554 24.188 1.00 89.38 94 ARG A CA 1
ATOM 740 C C . ARG A 1 94 ? -16.106 -11.745 24.451 1.00 89.38 94 ARG A C 1
ATOM 742 O O . ARG A 1 94 ? -17.008 -12.032 23.677 1.00 89.38 94 ARG A O 1
ATOM 749 N N . ARG A 1 95 ? -15.907 -12.438 25.581 1.00 87.69 95 ARG A N 1
ATOM 750 C CA . ARG A 1 95 ? -16.770 -13.567 25.990 1.00 87.69 95 ARG A CA 1
ATOM 751 C C . ARG A 1 95 ? -18.231 -13.171 26.232 1.00 87.69 95 ARG A C 1
ATOM 753 O O . ARG A 1 95 ? -19.085 -14.041 26.207 1.00 87.69 95 ARG A O 1
ATOM 760 N N . ASP A 1 96 ? -18.492 -11.899 26.513 1.00 85.75 96 ASP A N 1
ATOM 761 C CA . ASP A 1 96 ? -19.822 -11.312 26.698 1.00 85.75 96 ASP A CA 1
ATOM 762 C C . ASP A 1 96 ? -20.467 -10.849 25.378 1.00 85.75 96 ASP A C 1
ATOM 764 O O . ASP A 1 96 ? -21.438 -10.106 25.425 1.00 85.75 96 ASP A O 1
ATOM 768 N N . GLY A 1 97 ? -19.913 -11.217 24.215 1.00 84.19 97 GLY A N 1
ATOM 769 C CA . GLY A 1 97 ? -20.419 -10.824 22.890 1.00 84.19 97 GLY A CA 1
ATOM 770 C C . GLY A 1 97 ? -20.032 -9.403 22.468 1.00 84.19 97 GLY A C 1
ATOM 771 O O . GLY A 1 97 ? -19.903 -9.123 21.287 1.00 84.19 97 GLY A O 1
ATOM 772 N N . LYS A 1 98 ? -19.719 -8.524 23.425 1.00 87.81 98 LYS A N 1
ATOM 773 C CA . LYS A 1 98 ? -19.361 -7.125 23.152 1.00 87.81 98 LYS A CA 1
ATOM 774 C C . LYS A 1 98 ? -18.029 -6.970 22.431 1.00 87.81 98 LYS A C 1
ATOM 776 O O . LYS A 1 98 ? -17.047 -7.662 22.726 1.00 87.81 98 LYS A O 1
ATOM 781 N N . ILE A 1 99 ? -17.945 -5.941 21.593 1.00 90.19 99 ILE A N 1
ATOM 782 C CA . ILE A 1 99 ? -16.745 -5.605 20.821 1.00 90.19 99 ILE A CA 1
ATOM 783 C C . ILE A 1 99 ? -15.533 -5.363 21.733 1.00 90.19 99 ILE A C 1
ATOM 785 O O . ILE A 1 99 ? -15.511 -4.502 22.626 1.00 90.19 99 ILE A O 1
ATOM 789 N N . ASN A 1 100 ? -14.447 -6.084 21.461 1.00 93.19 100 ASN A N 1
ATOM 790 C CA . ASN A 1 100 ? -13.166 -5.908 22.122 1.00 93.19 100 ASN A CA 1
ATOM 791 C C . ASN A 1 100 ? -12.391 -4.734 21.507 1.00 93.19 100 ASN A C 1
ATOM 793 O O . ASN A 1 100 ? -11.499 -4.902 20.675 1.00 93.19 100 ASN A O 1
ATOM 797 N N . GLN A 1 101 ? -12.685 -3.526 21.989 1.00 92.19 101 GLN A N 1
ATOM 798 C CA . GLN A 1 101 ? -12.095 -2.270 21.501 1.00 92.19 101 GLN A CA 1
ATOM 799 C C . GLN A 1 101 ? -10.559 -2.289 21.439 1.00 92.19 101 GLN A C 1
ATOM 801 O O . GLN A 1 101 ? -9.965 -1.702 20.539 1.00 92.19 101 GLN A O 1
ATOM 806 N N . SER A 1 102 ? -9.892 -2.945 22.395 1.00 93.56 102 SER A N 1
ATOM 807 C CA . SER A 1 102 ? -8.426 -3.036 22.415 1.00 93.56 102 SER A CA 1
ATOM 808 C C . SER A 1 102 ? -7.889 -3.889 21.267 1.00 93.56 102 SER A C 1
ATOM 810 O O . SER A 1 102 ? -6.856 -3.546 20.694 1.00 93.56 102 SER A O 1
ATOM 812 N N . ALA A 1 103 ? -8.584 -4.977 20.925 1.00 93.12 103 ALA A N 1
ATOM 813 C CA . ALA A 1 103 ? -8.220 -5.849 19.814 1.00 93.12 103 ALA A CA 1
ATOM 814 C C . ALA A 1 103 ? -8.501 -5.173 18.464 1.00 93.12 103 ALA A C 1
ATOM 816 O O . ALA A 1 103 ? -7.613 -5.147 17.616 1.00 93.12 103 ALA A O 1
ATOM 817 N N . VAL A 1 104 ? -9.657 -4.514 18.319 1.00 93.62 104 VAL A N 1
ATOM 818 C CA . VAL A 1 104 ? -9.984 -3.700 17.133 1.00 93.62 104 VAL A CA 1
ATOM 819 C C . VAL A 1 104 ? -8.921 -2.622 16.906 1.00 93.62 104 VAL A C 1
ATOM 821 O O . VAL A 1 104 ? -8.305 -2.564 15.848 1.00 93.62 104 VAL A O 1
ATOM 824 N N . LYS A 1 105 ? -8.608 -1.810 17.927 1.00 94.50 105 LYS A N 1
ATOM 825 C CA . LYS A 1 105 ? -7.590 -0.746 17.822 1.00 94.50 105 LYS A CA 1
ATOM 826 C C . LYS A 1 105 ? -6.197 -1.279 17.503 1.00 94.50 105 LYS A C 1
ATOM 828 O O . LYS A 1 105 ? -5.409 -0.572 16.879 1.00 94.50 105 LYS A O 1
ATOM 833 N N . LYS A 1 106 ? -5.866 -2.483 17.975 1.00 94.44 106 LYS A N 1
ATOM 834 C CA . LYS A 1 106 ? -4.597 -3.137 17.654 1.00 94.44 106 LYS A CA 1
ATOM 835 C C . LYS A 1 106 ? -4.550 -3.497 16.169 1.00 94.44 106 LYS A C 1
ATOM 837 O O . LYS A 1 106 ? -3.614 -3.070 15.505 1.00 94.44 106 LYS A O 1
ATOM 842 N N . TYR A 1 107 ? -5.577 -4.178 15.662 1.00 92.62 107 TYR A N 1
ATOM 843 C CA . TYR A 1 107 ? -5.674 -4.558 14.252 1.00 92.62 107 TYR A CA 1
ATOM 844 C C . TYR A 1 107 ? -5.602 -3.337 13.325 1.00 92.62 107 TYR A C 1
ATOM 846 O O . TYR A 1 107 ? -4.766 -3.281 12.433 1.00 92.62 107 TYR A O 1
ATOM 854 N N . VAL A 1 108 ? -6.392 -2.298 13.610 1.00 93.44 108 VAL A N 1
ATOM 855 C CA . VAL A 1 108 ? -6.418 -1.043 12.838 1.00 93.44 108 VAL A CA 1
ATOM 856 C C . VAL A 1 108 ? -5.023 -0.407 12.724 1.00 93.44 108 VAL A C 1
ATOM 858 O O . VAL A 1 108 ? -4.618 0.023 11.646 1.00 93.44 108 VAL A O 1
ATOM 861 N N . ARG A 1 109 ? -4.250 -0.386 13.818 1.00 92.44 109 ARG A N 1
ATOM 862 C CA . ARG A 1 109 ? -2.872 0.140 13.812 1.00 92.44 109 ARG A CA 1
ATOM 863 C C . ARG A 1 109 ? -1.896 -0.762 13.061 1.00 92.44 109 ARG A C 1
ATOM 865 O O . ARG A 1 109 ? -0.974 -0.247 12.441 1.00 92.44 109 ARG A O 1
ATOM 872 N N . GLU A 1 110 ? -2.077 -2.079 13.125 1.00 89.50 110 GLU A N 1
ATOM 873 C CA . GLU A 1 110 ? -1.273 -3.045 12.361 1.00 89.50 110 GLU A CA 1
ATOM 874 C C . GLU A 1 110 ? -1.512 -2.908 10.851 1.00 89.50 110 GLU A C 1
ATOM 876 O O . GLU A 1 110 ? -0.570 -3.059 10.077 1.00 89.50 110 GLU A O 1
ATOM 881 N N . GLN A 1 111 ? -2.724 -2.518 10.446 1.00 85.88 111 GLN A N 1
ATOM 882 C CA . GLN A 1 111 ? -3.059 -2.146 9.067 1.00 85.88 111 GLN A CA 1
ATOM 883 C C . GLN A 1 111 ? -2.585 -0.727 8.676 1.00 85.88 111 GLN A C 1
ATOM 885 O O . GLN A 1 111 ? -2.766 -0.301 7.541 1.00 85.88 111 GLN A O 1
ATOM 890 N N . GLY A 1 112 ? -1.955 0.016 9.596 1.00 89.81 112 GLY A N 1
ATOM 891 C CA . GLY A 1 112 ? -1.372 1.336 9.330 1.00 89.81 112 GLY A CA 1
ATOM 892 C C . GLY A 1 112 ? -2.327 2.526 9.473 1.00 89.81 112 GLY A C 1
ATOM 893 O O . GLY A 1 112 ? -1.924 3.657 9.198 1.00 89.81 112 GLY A O 1
ATOM 894 N N . TYR A 1 113 ? -3.561 2.316 9.937 1.00 92.31 113 TYR A N 1
ATOM 895 C CA . TYR A 1 113 ? -4.528 3.395 10.148 1.00 92.31 113 TYR A CA 1
ATOM 896 C C . TYR A 1 113 ? -4.322 4.108 11.493 1.00 92.31 113 TYR A C 1
ATOM 898 O O . TYR A 1 113 ? -3.841 3.541 12.482 1.00 92.31 113 TYR A O 1
ATOM 906 N N . SER A 1 114 ? -4.720 5.382 11.551 1.00 92.56 114 SER A N 1
ATOM 907 C CA . SER A 1 114 ? -4.652 6.190 12.771 1.00 92.56 114 SER A CA 1
ATOM 908 C C . SER A 1 114 ? -5.907 6.015 13.627 1.00 92.56 114 SER A C 1
ATOM 910 O O . SER A 1 114 ? -7.017 6.043 13.113 1.00 92.56 114 SER A O 1
ATOM 912 N N . VAL A 1 115 ? -5.746 5.898 14.947 1.00 91.88 115 VAL A N 1
ATOM 913 C CA . VAL A 1 115 ? -6.865 5.914 15.906 1.00 91.88 115 VAL A CA 1
ATOM 914 C C . VAL A 1 115 ? -6.748 7.191 16.741 1.00 91.88 115 VAL A C 1
ATOM 916 O O . VAL A 1 115 ? -5.744 7.318 17.452 1.00 91.88 115 VAL A O 1
ATOM 919 N N . PRO A 1 116 ? -7.726 8.117 16.707 1.00 94.25 116 PRO A N 1
ATOM 920 C CA . PRO A 1 116 ? -9.060 8.005 16.096 1.00 94.25 116 PRO A CA 1
ATOM 921 C C . PRO A 1 116 ? -9.055 8.125 14.560 1.00 94.25 116 PRO A C 1
ATOM 923 O O . PRO A 1 116 ? -8.163 8.780 14.020 1.00 94.25 116 PRO A O 1
ATOM 926 N N . CYS A 1 117 ? -10.050 7.532 13.8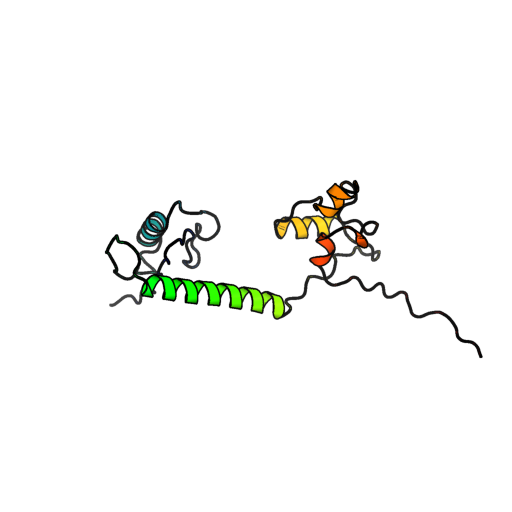80 1.00 94.44 117 CYS A N 1
ATOM 927 C CA . CYS A 1 117 ? -10.297 7.793 12.453 1.00 94.44 117 CYS A CA 1
ATOM 928 C C . CYS A 1 117 ? -10.759 9.238 12.244 1.00 94.44 117 CYS A C 1
ATOM 930 O O . CYS A 1 117 ? -11.162 9.912 13.198 1.00 94.44 117 CYS A O 1
ATOM 932 N N . ASP A 1 118 ? -10.716 9.703 11.001 1.00 93.31 118 ASP A N 1
ATOM 933 C CA . ASP A 1 118 ? -11.080 11.077 10.672 1.00 93.31 118 ASP A CA 1
ATOM 934 C C . ASP A 1 118 ? -12.579 11.335 10.870 1.00 93.31 118 ASP A C 1
ATOM 936 O O . ASP A 1 118 ? -12.913 12.315 11.533 1.00 93.31 118 ASP A O 1
ATOM 940 N N . ALA A 1 119 ? -13.467 10.398 10.512 1.00 93.31 119 ALA A N 1
ATOM 941 C CA . ALA A 1 119 ? -14.901 10.530 10.794 1.00 93.31 119 ALA A CA 1
ATOM 942 C C . ALA A 1 119 ? -15.209 10.711 12.295 1.00 93.31 119 ALA A C 1
ATOM 944 O O . ALA A 1 119 ? -15.973 11.591 12.693 1.00 93.31 119 ALA A O 1
ATOM 945 N N . CYS A 1 120 ? -14.546 9.953 13.178 1.00 94.38 120 CYS A N 1
ATOM 946 C CA . CYS A 1 120 ? -14.696 10.140 14.626 1.00 94.38 120 CYS A CA 1
ATOM 947 C C . CYS A 1 120 ? -14.096 11.462 15.130 1.00 94.38 120 CYS A C 1
ATOM 949 O O . CYS A 1 120 ? -14.559 11.973 16.149 1.00 94.38 120 CYS A O 1
ATOM 951 N N . LYS A 1 121 ? -13.059 12.008 14.480 1.00 93.50 121 LYS A N 1
ATOM 952 C CA . LYS A 1 121 ? -12.522 13.337 14.826 1.00 93.50 121 LYS A CA 1
ATOM 953 C C . LYS A 1 121 ? -13.502 14.435 14.430 1.00 93.50 121 LYS A C 1
ATOM 955 O O . LYS A 1 121 ? -13.753 15.323 15.238 1.00 93.50 121 LYS A O 1
ATOM 960 N N . GLU A 1 122 ? -14.062 14.355 13.228 1.00 94.00 122 GLU A N 1
ATOM 961 C CA . GLU A 1 122 ? -15.011 15.337 12.694 1.00 94.00 122 GLU A CA 1
ATOM 962 C C . GLU A 1 122 ? -16.330 15.349 13.471 1.00 94.00 122 GLU A C 1
ATOM 964 O O . GLU A 1 122 ? -16.884 16.413 13.736 1.00 94.00 122 GLU A O 1
ATOM 969 N N . ALA A 1 123 ? -16.786 14.181 13.926 1.00 90.31 123 ALA A N 1
ATOM 970 C CA . ALA A 1 123 ? -17.985 14.049 14.747 1.00 90.31 123 ALA A CA 1
ATOM 971 C C . ALA A 1 123 ? -17.790 14.428 16.234 1.00 90.31 123 ALA A C 1
ATOM 973 O O . ALA A 1 123 ? -18.704 14.225 17.031 1.00 90.31 123 ALA A O 1
ATOM 974 N N . ASP A 1 124 ? -16.608 14.914 16.640 1.00 91.38 124 ASP A N 1
ATOM 975 C CA . ASP A 1 124 ? -16.214 15.149 18.046 1.00 91.38 124 ASP A CA 1
ATOM 976 C C . ASP A 1 124 ? -16.351 13.899 18.949 1.00 91.38 124 ASP A C 1
ATOM 978 O O . ASP A 1 124 ? -16.496 13.963 20.170 1.00 91.38 124 ASP A O 1
ATOM 982 N N . LYS A 1 125 ? -16.258 12.707 18.344 1.00 91.12 125 LYS A N 1
ATOM 983 C CA . LYS A 1 125 ? -16.336 11.399 19.016 1.00 91.12 125 LYS A CA 1
ATOM 984 C C . LYS A 1 125 ? -14.982 10.689 19.097 1.00 91.12 125 LYS A C 1
ATOM 986 O O . LYS A 1 125 ? -14.903 9.477 19.299 1.00 91.12 125 LYS A O 1
ATOM 991 N N . ALA A 1 126 ? -13.883 11.434 18.984 1.00 89.50 126 ALA A N 1
ATOM 992 C CA . ALA A 1 126 ? -12.518 10.905 18.940 1.00 89.50 126 ALA A CA 1
ATOM 993 C C . ALA A 1 126 ? -12.173 9.985 20.131 1.00 89.50 126 ALA A C 1
ATOM 995 O O . ALA A 1 126 ? -11.470 8.984 19.975 1.00 89.50 126 ALA A O 1
ATOM 996 N N . LYS A 1 127 ? -12.697 10.296 21.325 1.00 89.19 127 LYS A N 1
ATOM 997 C CA . LYS A 1 127 ? -12.491 9.503 22.554 1.00 89.19 127 LYS A CA 1
ATOM 998 C C . LYS A 1 127 ? -13.189 8.141 22.513 1.00 89.19 127 LYS A C 1
ATOM 1000 O O . LYS A 1 127 ? -12.742 7.200 23.170 1.00 89.19 127 LYS A O 1
ATOM 1005 N N . ASP A 1 128 ? -14.231 8.037 21.700 1.00 90.00 128 ASP A N 1
ATOM 1006 C CA . ASP A 1 128 ? -15.101 6.876 21.575 1.00 90.00 128 ASP A CA 1
ATOM 1007 C C . ASP A 1 128 ? -14.914 6.158 20.223 1.00 90.00 128 ASP A C 1
ATOM 1009 O O . ASP A 1 128 ? -15.734 5.335 19.827 1.00 90.00 128 ASP A O 1
ATOM 1013 N N . CYS A 1 129 ? -13.813 6.418 19.509 1.00 92.62 129 CYS A N 1
ATOM 1014 C CA . CYS A 1 129 ? -13.472 5.696 18.283 1.00 92.62 129 CYS A CA 1
ATOM 1015 C C . CYS A 1 129 ? -13.242 4.195 18.559 1.00 92.62 129 CYS A C 1
ATOM 1017 O O . CYS A 1 129 ? -12.594 3.824 19.553 1.00 92.62 129 CYS A O 1
ATOM 1019 N N . CYS A 1 130 ? -13.761 3.348 17.662 1.00 91.75 130 CYS A N 1
ATOM 1020 C CA . CYS A 1 130 ? -13.833 1.887 17.789 1.00 91.75 130 CYS A CA 1
ATOM 1021 C C . CYS A 1 130 ? -14.665 1.407 18.992 1.00 91.75 130 CYS A C 1
ATOM 1023 O O . CYS A 1 130 ? -14.353 0.372 19.585 1.00 91.75 130 CYS A O 1
ATOM 1025 N N . ARG A 1 131 ? -15.679 2.178 19.402 1.00 90.81 131 ARG A N 1
ATOM 1026 C CA . ARG A 1 131 ? -16.711 1.729 20.343 1.00 90.81 131 ARG A CA 1
ATOM 1027 C C . ARG A 1 131 ? -17.974 1.347 19.591 1.00 90.81 131 ARG A C 1
ATOM 1029 O O . ARG A 1 131 ? -18.298 1.966 18.589 1.00 90.81 131 ARG A O 1
ATOM 1036 N N . GLU A 1 132 ? -18.705 0.402 20.162 1.00 87.31 132 GLU A N 1
ATOM 1037 C CA . GLU A 1 132 ? -20.029 -0.039 19.711 1.00 87.31 132 GLU A CA 1
ATOM 1038 C C . GLU A 1 132 ? -21.018 1.131 19.568 1.00 87.31 132 GLU A C 1
ATOM 1040 O O . GLU A 1 132 ? -21.717 1.232 18.573 1.00 87.31 132 GLU A O 1
ATOM 1045 N N . ALA A 1 133 ? -20.963 2.111 20.478 1.00 87.69 133 ALA A N 1
ATOM 1046 C CA . ALA A 1 133 ? -21.770 3.337 20.410 1.00 87.69 133 ALA A CA 1
ATOM 1047 C C . ALA A 1 133 ? -21.504 4.232 19.177 1.00 87.69 133 ALA A C 1
ATOM 1049 O O . ALA A 1 133 ? -22.202 5.224 18.997 1.00 87.69 133 ALA A O 1
ATOM 1050 N N . ASN A 1 134 ? -20.469 3.924 18.387 1.00 88.88 134 ASN A N 1
ATOM 1051 C CA . ASN A 1 134 ? -20.073 4.646 17.178 1.00 88.88 134 ASN A CA 1
ATOM 1052 C C . ASN A 1 134 ? -19.897 3.704 15.983 1.00 88.88 134 ASN A C 1
ATOM 1054 O O . ASN A 1 134 ? -19.083 3.990 15.105 1.00 88.88 134 ASN A O 1
ATOM 1058 N N . LEU A 1 135 ? -20.602 2.570 15.965 1.00 87.25 135 LEU A N 1
ATOM 1059 C CA . LEU A 1 135 ? -20.616 1.648 14.825 1.00 87.25 135 LEU A CA 1
ATOM 1060 C C . LEU A 1 135 ? -21.003 2.350 13.516 1.00 87.25 135 LEU A C 1
ATOM 1062 O O . LEU A 1 135 ? -20.405 2.089 12.482 1.00 87.25 135 LEU A O 1
ATOM 1066 N N . ASP A 1 136 ? -21.930 3.300 13.602 1.00 87.12 136 ASP A N 1
ATOM 1067 C CA . ASP A 1 136 ? -22.471 4.104 12.505 1.00 87.12 136 ASP A CA 1
ATOM 1068 C C . ASP A 1 136 ? -21.545 5.236 12.023 1.00 87.12 136 ASP A C 1
ATOM 1070 O O . ASP A 1 136 ? -21.701 5.724 10.908 1.00 87.12 136 ASP A O 1
ATOM 1074 N N . VAL A 1 137 ? -20.592 5.675 12.854 1.00 91.69 137 VAL A N 1
ATOM 1075 C CA . VAL A 1 137 ? -19.702 6.821 12.562 1.00 91.69 137 VAL A CA 1
ATOM 1076 C C . VAL A 1 137 ? -18.254 6.394 12.310 1.00 91.69 137 VAL A C 1
ATOM 1078 O O . VAL A 1 137 ? -17.467 7.137 11.734 1.00 91.69 137 VAL A O 1
ATOM 1081 N N . CYS A 1 138 ? -17.834 5.242 12.821 1.00 93.31 138 CYS A N 1
ATOM 1082 C CA . CYS A 1 138 ? -16.429 4.859 12.830 1.00 93.31 138 CYS A CA 1
ATOM 1083 C C . CYS A 1 138 ? -16.050 4.037 11.590 1.00 93.31 138 CYS A C 1
ATOM 1085 O O . CYS A 1 138 ? -16.210 2.819 11.596 1.00 93.31 138 CYS A O 1
ATOM 1087 N N . ASP A 1 139 ? -15.385 4.672 10.620 1.00 92.62 139 ASP A N 1
ATOM 1088 C CA . ASP A 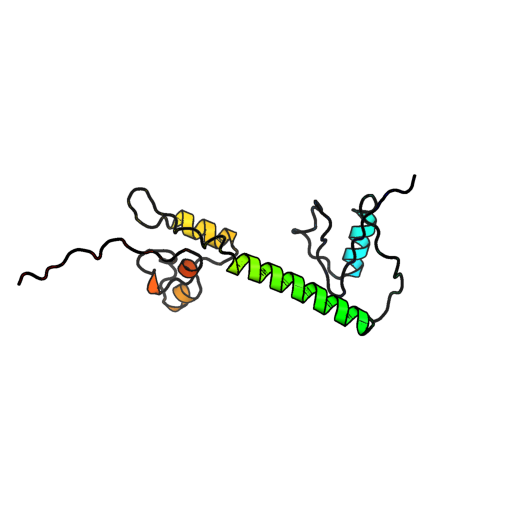1 139 ? -14.889 4.043 9.376 1.00 92.62 139 ASP A CA 1
ATOM 1089 C C . ASP A 1 139 ? -14.053 2.769 9.587 1.00 92.62 139 ASP A C 1
ATOM 1091 O O . ASP A 1 139 ? -13.988 1.896 8.730 1.00 92.62 139 ASP A O 1
ATOM 1095 N N . HIS A 1 140 ? -13.404 2.614 10.747 1.00 93.00 140 HIS A N 1
ATOM 1096 C CA . HIS A 1 140 ? -12.626 1.406 11.030 1.00 93.00 140 HIS A CA 1
ATOM 1097 C C . HIS A 1 140 ? -13.462 0.119 11.034 1.00 93.00 140 HIS A C 1
ATOM 1099 O O . HIS A 1 140 ? -12.878 -0.950 10.876 1.00 93.00 140 HIS A O 1
ATOM 1105 N N . PHE A 1 141 ? -14.784 0.191 11.233 1.00 90.50 141 PHE A N 1
ATOM 1106 C CA . PHE A 1 141 ? -15.643 -0.995 11.175 1.00 90.50 141 PHE A CA 1
ATOM 1107 C C . PHE A 1 141 ? -15.783 -1.552 9.754 1.00 90.50 141 PHE A C 1
ATOM 1109 O O . PHE A 1 141 ? -15.997 -2.748 9.604 1.00 90.50 141 PHE A O 1
ATOM 1116 N N . GLU A 1 142 ? -15.524 -0.750 8.716 1.00 88.50 142 GLU A N 1
ATOM 1117 C CA . GLU A 1 142 ? -15.481 -1.226 7.329 1.00 88.50 142 GLU A CA 1
ATOM 1118 C C . GLU A 1 142 ? -14.313 -2.182 7.057 1.00 88.50 142 GLU A C 1
ATOM 1120 O O . GLU A 1 142 ? -14.307 -2.862 6.031 1.00 88.50 142 GLU A O 1
ATOM 1125 N N . LEU A 1 143 ? -13.324 -2.250 7.955 1.00 87.19 143 LEU A N 1
ATOM 1126 C CA . LEU A 1 143 ? -12.200 -3.185 7.866 1.00 87.19 143 LEU A CA 1
ATOM 1127 C C . LEU A 1 143 ? -12.556 -4.597 8.350 1.00 87.19 143 LEU A C 1
ATOM 1129 O O . LEU A 1 143 ? -11.721 -5.492 8.241 1.00 87.19 143 LEU A O 1
ATOM 1133 N N . PHE A 1 144 ? -13.757 -4.793 8.893 1.00 89.44 144 PHE A N 1
ATOM 1134 C CA . PHE A 1 144 ? -14.231 -6.059 9.440 1.00 89.44 144 PHE A CA 1
ATOM 1135 C C . PHE A 1 144 ? -15.460 -6.552 8.673 1.00 89.44 144 PHE A C 1
ATOM 1137 O O . PHE A 1 144 ? -16.078 -5.805 7.908 1.00 89.44 144 PHE A O 1
ATOM 1144 N N . GLU A 1 145 ? -15.788 -7.829 8.846 1.00 83.88 145 GLU A N 1
ATOM 1145 C CA . GLU A 1 145 ? -17.076 -8.351 8.395 1.00 83.88 145 GLU A CA 1
ATOM 1146 C C . GLU A 1 145 ? -18.229 -7.628 9.115 1.00 83.88 145 GLU A C 1
ATOM 1148 O O . GLU A 1 145 ? -18.076 -7.236 10.280 1.00 83.88 145 GLU A O 1
ATOM 1153 N N . PRO A 1 146 ? -19.357 -7.382 8.418 1.00 72.38 146 PRO A N 1
ATOM 1154 C CA . PRO A 1 146 ? -20.499 -6.703 9.009 1.00 72.38 146 PRO A CA 1
ATOM 1155 C C . PRO A 1 146 ? -20.981 -7.474 10.239 1.00 72.38 146 PRO A C 1
ATOM 1157 O O . PRO A 1 146 ? -21.162 -8.688 10.204 1.00 72.38 146 PRO A O 1
ATOM 1160 N N . TYR A 1 147 ? -21.159 -6.746 11.336 1.00 66.38 147 TYR A N 1
ATOM 1161 C CA . TYR A 1 147 ? -21.685 -7.288 12.580 1.00 66.38 147 TYR A CA 1
ATOM 1162 C C . TYR A 1 147 ? -23.194 -7.492 12.424 1.00 66.38 147 TYR A C 1
ATOM 1164 O O . TYR A 1 147 ? -23.960 -6.535 12.532 1.00 66.38 147 TYR A O 1
ATOM 1172 N N . GLU A 1 148 ? -23.613 -8.713 12.104 1.00 60.91 148 GLU A N 1
ATOM 1173 C CA . GLU A 1 148 ? -25.017 -9.116 12.180 1.00 60.91 148 GLU A CA 1
ATOM 1174 C C . GLU A 1 148 ? -25.320 -9.475 13.642 1.00 60.91 148 GLU A C 1
ATOM 1176 O O . GLU A 1 148 ? -24.896 -10.521 14.132 1.00 60.91 148 GLU A O 1
ATOM 1181 N N . ASP A 1 149 ? -26.003 -8.588 14.373 1.00 56.06 149 ASP A N 1
ATOM 1182 C CA . ASP A 1 149 ? -26.587 -8.955 15.669 1.00 56.06 149 ASP A CA 1
ATOM 1183 C C . ASP A 1 149 ? -27.695 -9.987 15.399 1.00 56.06 149 ASP A C 1
ATOM 1185 O O . ASP A 1 149 ? -28.668 -9.690 14.707 1.00 56.06 149 ASP A O 1
ATOM 1189 N N . GLU A 1 150 ? -27.572 -11.199 15.946 1.00 56.25 150 GLU A N 1
ATOM 1190 C CA . GLU A 1 150 ? -28.549 -12.295 15.788 1.00 56.25 150 GLU A CA 1
ATOM 1191 C C . GLU A 1 150 ? -29.920 -12.027 16.472 1.00 56.25 150 GLU A C 1
ATOM 1193 O O . GLU A 1 150 ? -30.719 -12.946 16.650 1.00 56.25 150 GLU A O 1
ATOM 1198 N N . GLU A 1 151 ? -30.246 -10.787 16.853 1.00 53.44 151 GLU A N 1
ATOM 1199 C CA . GLU A 1 151 ? -31.495 -10.426 17.541 1.00 53.44 151 GLU A CA 1
ATOM 1200 C C . GLU A 1 151 ? -32.521 -9.721 16.631 1.00 53.44 151 GLU A C 1
ATOM 1202 O O . GLU A 1 151 ? -32.958 -8.616 16.922 1.00 53.44 151 GLU A O 1
ATOM 1207 N N . GLU A 1 152 ? -33.002 -10.378 15.571 1.00 49.72 152 GLU A N 1
ATOM 1208 C CA . GLU A 1 152 ? -34.351 -10.105 15.032 1.00 49.72 152 GLU A CA 1
ATOM 1209 C C . GLU A 1 152 ? -35.015 -11.399 14.531 1.00 49.72 152 GLU A C 1
ATOM 1211 O O . GLU A 1 152 ? -35.116 -11.668 13.336 1.00 49.72 152 GLU A O 1
ATOM 1216 N N . ALA A 1 153 ? -35.506 -12.224 15.461 1.00 45.41 153 ALA A N 1
ATOM 1217 C CA . ALA A 1 153 ? -36.454 -13.293 15.139 1.00 45.41 153 ALA A CA 1
ATOM 1218 C C . ALA A 1 153 ? -37.468 -13.571 16.263 1.00 45.41 153 ALA A C 1
ATOM 1220 O O . ALA A 1 153 ? -37.835 -14.717 16.490 1.00 45.41 153 ALA A O 1
ATOM 1221 N N . GLU A 1 154 ? -37.975 -12.546 16.954 1.00 52.03 154 GLU A N 1
ATOM 1222 C CA . GLU A 1 154 ? -39.245 -12.670 17.684 1.00 52.03 154 GLU A CA 1
ATOM 1223 C C . GLU A 1 154 ? -40.051 -11.365 17.628 1.00 52.03 154 GLU A C 1
ATOM 1225 O O . GLU A 1 154 ? -39.820 -10.437 18.396 1.00 52.03 154 GLU A O 1
ATOM 1230 N N . SER A 1 155 ? -41.066 -11.310 16.760 1.00 44.41 155 SER A N 1
ATOM 1231 C CA . SER A 1 155 ? -42.370 -10.751 17.149 1.00 44.41 155 SER A CA 1
ATOM 1232 C C . SER A 1 155 ? -43.498 -11.162 16.189 1.00 44.41 155 SER A C 1
ATOM 1234 O O . SER A 1 155 ? -43.543 -10.783 15.028 1.00 44.41 155 SER A O 1
ATOM 1236 N N . ASN A 1 156 ? -44.399 -11.983 16.738 1.00 49.34 156 ASN A N 1
ATOM 1237 C CA . ASN A 1 156 ? -45.847 -12.080 16.525 1.00 49.34 156 ASN A CA 1
ATOM 1238 C C . ASN A 1 156 ? -46.468 -11.639 15.185 1.00 49.34 156 ASN A C 1
ATOM 1240 O O . ASN A 1 156 ? -46.706 -10.454 14.978 1.00 49.34 156 ASN A O 1
ATOM 1244 N N . GLU A 1 157 ? -47.064 -12.606 14.480 1.00 49.28 157 GLU A N 1
ATOM 1245 C CA . GLU A 1 157 ? -48.462 -12.450 14.056 1.00 49.28 157 GLU A CA 1
ATOM 1246 C C . GLU A 1 157 ? -49.302 -13.613 14.595 1.00 49.28 157 GLU A C 1
ATOM 1248 O O . GLU A 1 157 ? -49.255 -14.747 14.123 1.00 49.28 157 GLU A O 1
ATOM 1253 N N . VAL A 1 158 ? -50.059 -13.298 15.648 1.00 58.81 158 VAL A N 1
ATOM 1254 C CA . VAL A 1 158 ? -51.264 -14.024 16.038 1.00 58.81 158 VAL A CA 1
ATOM 1255 C C . VAL A 1 158 ? -52.362 -13.565 15.088 1.00 58.81 158 VAL A C 1
ATOM 1257 O O . VAL A 1 158 ? 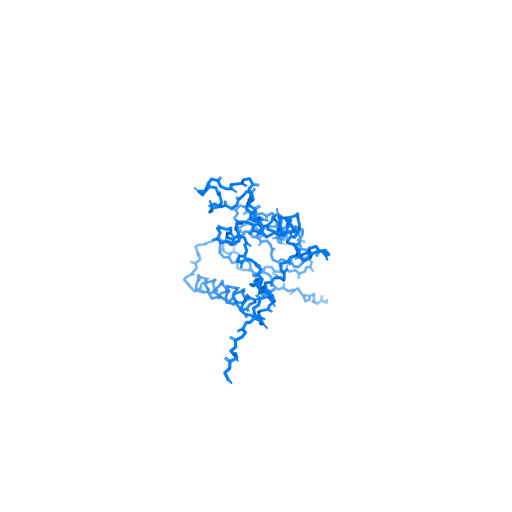-52.748 -12.399 15.156 1.00 58.81 158 VAL A O 1
ATOM 1260 N N . PHE A 1 159 ? -52.883 -14.470 14.263 1.00 50.91 159 PHE A N 1
ATOM 1261 C CA . PHE A 1 159 ? -54.235 -14.374 13.710 1.00 50.91 159 PHE A CA 1
ATOM 1262 C C . PHE A 1 159 ? -54.867 -15.761 13.603 1.00 50.91 159 PHE A C 1
ATOM 1264 O O . PHE A 1 159 ? -54.194 -16.688 13.099 1.00 50.91 159 PHE A O 1
#

Secondary structure (DSSP, 8-state):
----PEE--PPTT--S--STT-THHHH---SSHHHHHHHHHHHSTTTEEPP-----SPPPHHHHHHHHHHHHHHHHHHHHHHHTT---PPP-B-TTSSB-HHHHHHHHHHTT--SS-HHHHHTT-GGGTT-GGGTTT-GGGGGS-----S---------

Radius of gyration: 24.5 Å; chains: 1; bounding box: 84×40×52 Å